Protein AF-A0A968RZI0-F1 (afdb_monomer)

Mean predicted aligned error: 4.62 Å

Structure (mmCIF, N/CA/C/O backbone):
data_AF-A0A968RZI0-F1
#
_entry.id   AF-A0A968RZI0-F1
#
loop_
_atom_site.group_PDB
_atom_site.id
_atom_site.type_symbol
_atom_site.label_atom_id
_atom_site.label_alt_id
_atom_site.label_comp_id
_atom_site.label_asym_id
_atom_site.label_entity_id
_atom_site.label_seq_id
_atom_site.pdbx_PDB_ins_code
_atom_site.Cartn_x
_atom_site.Cartn_y
_atom_site.Cartn_z
_atom_site.occupancy
_atom_site.B_iso_or_equiv
_atom_site.auth_seq_id
_atom_site.auth_comp_id
_atom_site.auth_asym_id
_atom_site.auth_atom_id
_atom_site.pdbx_PDB_model_num
ATOM 1 N N . MET A 1 1 ? -16.802 -7.196 -1.419 1.00 35.19 1 MET A N 1
ATOM 2 C CA . MET A 1 1 ? -16.270 -8.576 -1.474 1.00 35.19 1 MET A CA 1
ATOM 3 C C . MET A 1 1 ? -15.526 -8.845 -0.178 1.00 35.19 1 MET A C 1
ATOM 5 O O . MET A 1 1 ? -14.658 -8.055 0.165 1.00 35.19 1 MET A O 1
ATOM 9 N N . GLY A 1 2 ? -15.912 -9.870 0.584 1.00 50.25 2 GLY A N 1
ATOM 10 C CA . GLY A 1 2 ? -15.203 -10.257 1.807 1.00 50.25 2 GLY A CA 1
ATOM 11 C C . GLY A 1 2 ? -14.198 -11.360 1.498 1.00 50.25 2 GLY A C 1
ATOM 12 O O . GLY A 1 2 ? -14.586 -12.381 0.938 1.00 50.25 2 GLY A O 1
ATOM 13 N N . PHE A 1 3 ? -12.924 -11.157 1.832 1.00 63.44 3 PHE A N 1
ATOM 14 C CA . PHE A 1 3 ? -11.925 -12.226 1.784 1.00 63.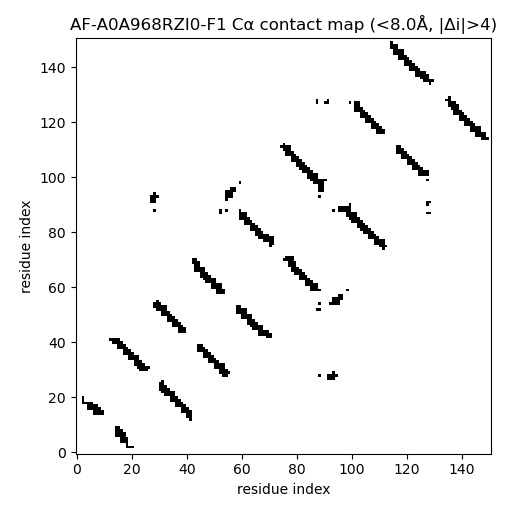44 3 PHE A CA 1
ATOM 15 C C . PHE A 1 3 ? -12.195 -13.251 2.894 1.00 63.44 3 PHE A C 1
ATOM 17 O O . PHE A 1 3 ? -12.675 -12.896 3.975 1.00 63.44 3 PHE A O 1
ATOM 24 N N . LEU A 1 4 ? -11.878 -14.521 2.632 1.00 76.44 4 LEU A N 1
ATOM 25 C CA . LEU A 1 4 ? -11.999 -15.604 3.606 1.00 76.44 4 LEU A CA 1
ATOM 26 C C . LEU A 1 4 ? -11.081 -15.325 4.806 1.00 76.44 4 LEU A C 1
ATOM 28 O O . LEU A 1 4 ? -9.864 -15.389 4.673 1.00 76.44 4 LEU A O 1
ATOM 32 N N . LYS A 1 5 ? -11.645 -15.035 5.983 1.00 83.69 5 LYS A N 1
ATOM 33 C CA . LYS A 1 5 ? -10.864 -14.840 7.214 1.00 83.69 5 LYS A CA 1
ATOM 34 C C . LYS A 1 5 ? -10.566 -16.185 7.872 1.00 83.69 5 LYS A C 1
ATOM 36 O O . LYS A 1 5 ? -11.435 -16.760 8.522 1.00 83.69 5 LYS A O 1
ATOM 41 N N . LEU A 1 6 ? -9.332 -16.664 7.746 1.00 88.19 6 LEU A N 1
ATOM 42 C CA . LEU A 1 6 ? -8.8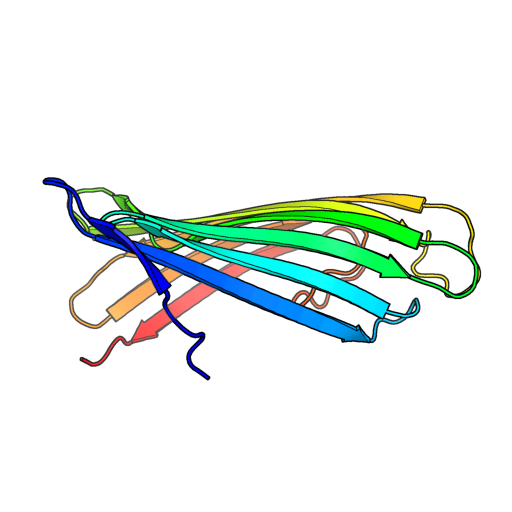74 -17.881 8.413 1.00 88.19 6 LEU A CA 1
ATOM 43 C C . LEU A 1 6 ? -8.318 -17.532 9.790 1.00 88.19 6 LEU A C 1
ATOM 45 O O . LEU A 1 6 ? -7.399 -16.723 9.910 1.00 88.19 6 LEU A O 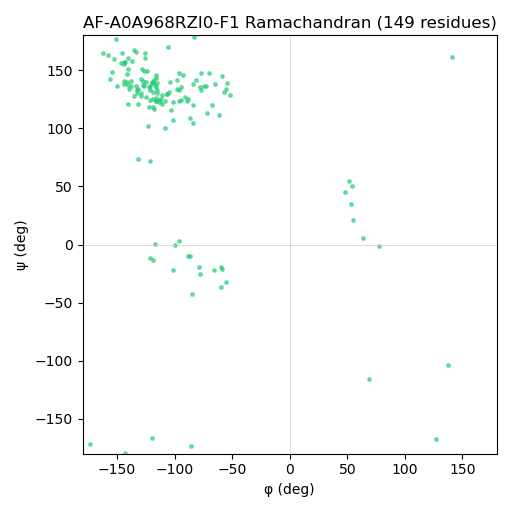1
ATOM 49 N N . LYS A 1 7 ? -8.859 -18.138 10.847 1.00 90.06 7 LYS A N 1
ATOM 50 C CA . LYS A 1 7 ? -8.316 -17.990 12.200 1.00 90.06 7 LYS A CA 1
ATOM 51 C C . LYS A 1 7 ? -7.000 -18.765 12.292 1.00 90.06 7 LYS A C 1
ATOM 53 O O . LYS A 1 7 ? -7.000 -19.987 12.211 1.00 90.06 7 LYS A O 1
ATOM 58 N N . ILE A 1 8 ? -5.886 -18.052 12.454 1.00 89.56 8 ILE A N 1
ATOM 59 C CA . ILE A 1 8 ? -4.541 -18.644 12.535 1.00 89.56 8 ILE A CA 1
ATOM 60 C C . ILE A 1 8 ? -4.237 -19.076 13.970 1.00 89.56 8 ILE A C 1
ATOM 62 O O . ILE A 1 8 ? -3.654 -20.131 14.206 1.00 89.56 8 ILE A O 1
ATOM 66 N N . ARG A 1 9 ? -4.589 -18.234 14.947 1.00 86.94 9 ARG A N 1
ATO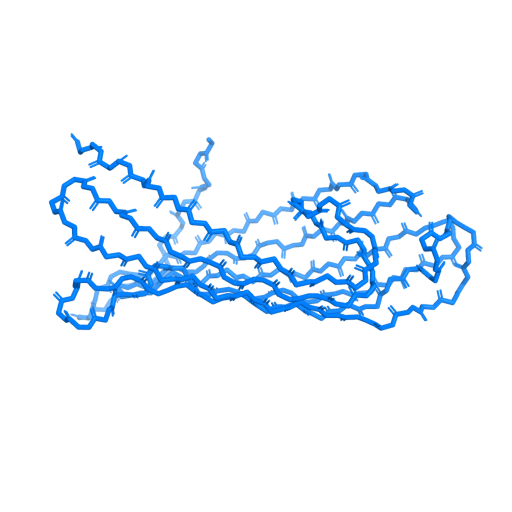M 67 C CA . ARG A 1 9 ? -4.245 -18.450 16.356 1.00 86.94 9 ARG A CA 1
ATOM 68 C C . ARG A 1 9 ? -5.247 -17.760 17.272 1.00 86.94 9 ARG A C 1
ATOM 70 O O . ARG A 1 9 ? -5.753 -16.692 16.946 1.00 86.94 9 ARG A O 1
ATOM 77 N N . ALA A 1 10 ? -5.470 -18.338 18.446 1.00 83.31 10 ALA A N 1
ATOM 78 C CA . ALA A 1 10 ? -6.086 -17.662 19.584 1.00 83.31 10 ALA A CA 1
ATOM 79 C C . ALA A 1 10 ? -5.108 -17.668 20.763 1.00 83.31 10 ALA A C 1
ATOM 81 O O . ALA A 1 10 ? -4.416 -18.661 20.995 1.00 83.31 10 ALA A O 1
ATOM 82 N N . ASN A 1 11 ? -5.015 -16.563 21.495 1.00 85.31 11 ASN A N 1
ATOM 83 C CA . ASN A 1 11 ? -4.303 -16.508 22.770 1.00 85.31 11 ASN A CA 1
ATOM 84 C C . ASN A 1 11 ? -5.044 -15.580 23.750 1.00 85.31 11 ASN A C 1
ATOM 86 O O . ASN A 1 11 ? -6.063 -14.988 23.407 1.00 85.31 11 ASN A O 1
ATOM 90 N N . GLN A 1 12 ? -4.510 -15.410 24.962 1.00 79.06 12 GLN A N 1
ATOM 91 C CA . GLN A 1 12 ? -5.098 -14.529 25.984 1.00 79.06 12 GLN A CA 1
ATOM 92 C C . GLN A 1 12 ? -5.214 -13.051 25.552 1.00 79.06 12 GLN A C 1
ATOM 94 O O . GLN A 1 12 ? -5.978 -12.299 26.145 1.00 79.06 12 GLN A O 1
ATOM 99 N N . LYS A 1 13 ? -4.465 -12.617 24.528 1.00 81.56 13 LYS A N 1
ATOM 100 C CA . LYS A 1 13 ? -4.506 -11.252 23.976 1.00 81.56 13 LYS A CA 1
ATOM 101 C C . LYS A 1 13 ? -5.565 -11.087 22.879 1.00 81.56 13 LYS A C 1
ATOM 103 O O . LYS A 1 13 ? -5.803 -9.955 22.465 1.00 81.56 13 LYS A O 1
ATOM 108 N N . GLY A 1 14 ? -6.173 -12.182 22.415 1.00 88.62 14 GLY A N 1
ATOM 109 C CA . GLY A 1 14 ? -7.246 -12.210 21.425 1.00 88.62 14 GLY A CA 1
ATOM 110 C C . GLY A 1 14 ? -6.965 -13.135 20.238 1.00 88.62 14 GLY A C 1
ATOM 111 O O . GLY A 1 14 ? -6.041 -13.956 20.244 1.00 88.62 14 GLY A O 1
ATOM 112 N N . ASP A 1 15 ? -7.792 -12.984 19.208 1.00 92.06 15 ASP A N 1
ATOM 113 C CA . ASP A 1 15 ? -7.753 -13.797 17.998 1.00 92.06 15 ASP A CA 1
ATOM 114 C C . ASP A 1 15 ? -6.898 -13.172 16.895 1.00 92.06 15 ASP A C 1
ATOM 116 O O . ASP A 1 15 ? -6.856 -11.954 16.710 1.00 92.06 15 ASP A O 1
ATOM 120 N N . TYR A 1 16 ? -6.249 -14.041 16.129 1.00 93.75 16 TYR A N 1
ATOM 121 C CA . TYR A 1 16 ? -5.410 -13.700 14.994 1.00 93.75 16 TYR A CA 1
ATOM 122 C C . TYR A 1 16 ? -5.991 -14.335 13.745 1.00 93.75 16 TYR A C 1
ATOM 124 O O . TYR A 1 16 ? -6.280 -15.536 13.724 1.00 93.75 16 TYR A O 1
ATOM 132 N N . TYR A 1 17 ? -6.115 -13.534 12.698 1.00 94.50 17 TYR A N 1
ATOM 133 C CA . TYR A 1 17 ? -6.676 -13.956 11.427 1.00 94.50 17 TYR A CA 1
ATOM 134 C C . TYR A 1 17 ? -5.685 -13.697 10.306 1.00 94.50 17 TYR A C 1
ATOM 136 O O . TYR A 1 17 ? -4.910 -12.741 10.356 1.00 94.50 17 TYR A O 1
ATOM 144 N N . GLY A 1 18 ? -5.741 -14.527 9.276 1.00 94.44 18 GLY A N 1
ATOM 145 C CA . GLY A 1 18 ? -5.037 -14.285 8.035 1.00 94.44 18 GLY A CA 1
ATOM 146 C C . GLY A 1 18 ? -5.860 -14.680 6.829 1.00 94.44 18 GLY A C 1
ATOM 147 O O . GLY A 1 18 ? -6.827 -15.435 6.919 1.00 94.44 18 GLY A O 1
ATOM 148 N N . SER A 1 19 ? -5.474 -14.124 5.696 1.00 95.56 19 SER A N 1
ATOM 149 C CA . SER A 1 19 ? -6.005 -14.484 4.389 1.00 95.56 19 SER A CA 1
ATOM 150 C C . SER A 1 19 ? -4.996 -14.079 3.328 1.00 95.56 19 SER A C 1
ATOM 152 O O . SER A 1 19 ? -4.111 -13.265 3.597 1.00 95.56 19 SER A O 1
ATOM 154 N N . PHE A 1 20 ? -5.132 -14.627 2.131 1.00 95.38 20 PHE A N 1
ATOM 155 C CA . PHE A 1 20 ? -4.336 -14.205 0.993 1.00 95.38 20 PHE A CA 1
ATOM 156 C C . PHE A 1 20 ? -5.214 -14.091 -0.248 1.00 95.38 20 PHE A C 1
ATOM 158 O O . PHE A 1 20 ? -6.285 -14.698 -0.323 1.00 95.38 20 PHE A O 1
ATOM 165 N N . ALA A 1 21 ? -4.757 -13.304 -1.212 1.00 95.25 21 ALA A N 1
ATOM 166 C CA . ALA A 1 21 ? -5.366 -13.182 -2.523 1.00 95.25 21 ALA A CA 1
ATOM 167 C C . ALA A 1 21 ? -4.275 -13.083 -3.588 1.00 95.25 21 ALA A C 1
ATOM 169 O O . ALA A 1 21 ? -3.186 -12.580 -3.331 1.00 95.25 21 ALA A O 1
ATOM 170 N N . VAL A 1 22 ? -4.579 -13.557 -4.792 1.00 96.12 22 VAL A N 1
ATOM 171 C CA . VAL A 1 22 ? -3.749 -13.303 -5.971 1.00 96.12 22 VAL A CA 1
ATOM 172 C C . VAL A 1 22 ? -4.488 -12.297 -6.833 1.00 96.12 22 VAL A C 1
ATOM 174 O O . VAL A 1 22 ? -5.675 -12.476 -7.115 1.00 96.12 22 VAL A O 1
ATOM 177 N N . ARG A 1 23 ? -3.799 -11.236 -7.239 1.00 95.12 23 ARG A N 1
ATOM 178 C CA . ARG A 1 23 ? -4.362 -10.170 -8.063 1.00 95.12 23 ARG A CA 1
ATOM 179 C C . ARG A 1 23 ? -3.562 -10.059 -9.348 1.00 95.12 23 ARG A C 1
ATOM 181 O O . ARG A 1 23 ? -2.341 -10.026 -9.319 1.00 95.12 23 ARG A O 1
ATOM 188 N N . HIS A 1 24 ? -4.260 -9.983 -10.473 1.00 96.50 24 HIS A N 1
ATOM 189 C CA . HIS A 1 24 ? -3.663 -9.737 -11.779 1.00 96.50 24 HIS A CA 1
ATOM 190 C C . HIS A 1 24 ? -4.215 -8.418 -12.319 1.00 96.50 24 HIS A C 1
ATOM 192 O O . HIS A 1 24 ? -5.416 -8.303 -12.566 1.00 96.50 24 HIS A O 1
ATOM 198 N N . SER A 1 25 ? -3.344 -7.430 -12.500 1.00 95.44 25 SER A N 1
ATOM 199 C CA . SER A 1 25 ? -3.695 -6.105 -13.011 1.00 95.44 25 SER A CA 1
ATOM 200 C C . SER A 1 25 ? -3.028 -5.880 -14.359 1.00 95.44 25 SER A C 1
ATOM 202 O O . SER A 1 25 ? -1.837 -6.131 -14.510 1.00 95.44 25 SER A O 1
ATOM 204 N N . LEU A 1 26 ? -3.783 -5.385 -15.338 1.00 94.94 26 LEU A N 1
ATOM 205 C CA . LEU A 1 26 ? -3.206 -4.921 -16.598 1.00 94.94 26 LEU A CA 1
ATOM 206 C C . LEU A 1 26 ? -2.595 -3.535 -16.392 1.00 94.94 26 LEU A C 1
ATOM 208 O O . LEU A 1 26 ? -3.207 -2.669 -15.763 1.00 94.94 26 LEU A O 1
ATOM 212 N N . THR A 1 27 ? -1.398 -3.330 -16.928 1.00 93.62 27 THR A N 1
ATOM 213 C CA . THR A 1 27 ? -0.666 -2.063 -16.851 1.00 93.62 27 THR A CA 1
ATOM 214 C C . THR A 1 27 ? -0.284 -1.597 -18.253 1.00 93.62 27 THR A C 1
ATOM 216 O O . THR A 1 27 ? -0.323 -2.361 -19.216 1.00 93.62 27 THR A O 1
ATOM 219 N N . SER A 1 28 ? 0.109 -0.330 -18.382 1.00 90.75 28 SER A N 1
ATOM 220 C CA . SER A 1 28 ? 0.628 0.240 -19.636 1.00 90.75 28 SER A CA 1
ATOM 221 C C . SER A 1 28 ? 1.817 -0.546 -20.205 1.00 90.75 28 SER A C 1
ATOM 223 O O . SER A 1 28 ? 1.973 -0.637 -21.420 1.00 90.75 28 SER A O 1
ATOM 225 N N . PHE A 1 29 ? 2.634 -1.136 -19.330 1.00 93.31 29 PHE A N 1
ATOM 226 C CA . PHE A 1 29 ? 3.829 -1.899 -19.682 1.00 93.31 29 PHE A CA 1
ATOM 227 C C . PHE A 1 29 ? 3.605 -3.414 -19.756 1.00 93.31 29 PHE A C 1
ATOM 229 O O . PHE A 1 29 ? 4.568 -4.135 -19.989 1.00 93.31 29 PHE A O 1
ATOM 236 N N . GLY A 1 30 ? 2.383 -3.915 -19.559 1.00 95.75 30 GLY A N 1
ATOM 237 C CA . GLY A 1 30 ? 2.086 -5.348 -19.552 1.00 95.75 30 GLY A CA 1
ATOM 238 C C . GLY A 1 30 ? 1.138 -5.721 -18.420 1.00 95.75 30 GLY A C 1
ATOM 239 O O . GLY A 1 30 ? -0.070 -5.487 -18.514 1.00 95.75 30 GLY A O 1
ATOM 240 N N . ASN A 1 31 ? 1.662 -6.329 -17.356 1.00 96.62 31 ASN A N 1
ATOM 241 C CA . ASN A 1 31 ? 0.861 -6.687 -16.188 1.00 96.62 31 ASN A CA 1
ATOM 242 C C . ASN A 1 31 ? 1.628 -6.589 -14.860 1.00 96.62 31 ASN A C 1
ATOM 244 O O . ASN A 1 31 ? 2.855 -6.514 -14.818 1.00 96.62 31 ASN A O 1
ATOM 248 N N . ASP A 1 32 ? 0.863 -6.597 -13.773 1.00 97.12 32 ASP A N 1
ATOM 249 C CA . ASP A 1 32 ? 1.314 -6.828 -12.404 1.00 97.12 32 ASP A CA 1
ATOM 250 C C . ASP A 1 32 ? 0.542 -8.022 -11.835 1.00 97.12 32 ASP A C 1
ATOM 252 O O . ASP A 1 32 ? -0.690 -7.983 -11.735 1.00 97.12 32 ASP A O 1
ATOM 256 N N . VAL A 1 33 ? 1.260 -9.081 -11.470 1.00 97.50 33 VAL A N 1
ATOM 257 C CA . VAL A 1 33 ? 0.730 -10.204 -10.696 1.00 97.50 33 VAL A CA 1
ATOM 258 C C . VAL A 1 33 ? 1.204 -10.050 -9.262 1.00 97.50 33 VAL A C 1
ATOM 260 O O . VAL A 1 33 ? 2.401 -10.158 -9.000 1.00 97.50 33 VAL A O 1
ATOM 263 N N . SER A 1 34 ? 0.276 -9.857 -8.327 1.00 97.31 34 SER A N 1
ATOM 264 C CA . SER A 1 34 ? 0.597 -9.709 -6.912 1.00 97.31 34 SER A CA 1
ATOM 265 C C . SER A 1 34 ? 0.034 -10.830 -6.046 1.00 97.31 34 SER A C 1
ATOM 267 O O . SER A 1 34 ? -1.068 -11.337 -6.278 1.00 97.31 34 SER A O 1
ATOM 269 N N . LEU A 1 35 ? 0.809 -11.212 -5.030 1.00 97.75 35 LEU A N 1
ATOM 270 C CA . LEU A 1 35 ? 0.365 -12.033 -3.910 1.00 97.75 35 LEU A CA 1
ATOM 271 C C . LEU A 1 35 ? 0.131 -11.120 -2.710 1.00 97.75 35 LEU A C 1
ATOM 273 O O . LEU A 1 35 ? 1.078 -10.662 -2.073 1.00 97.75 35 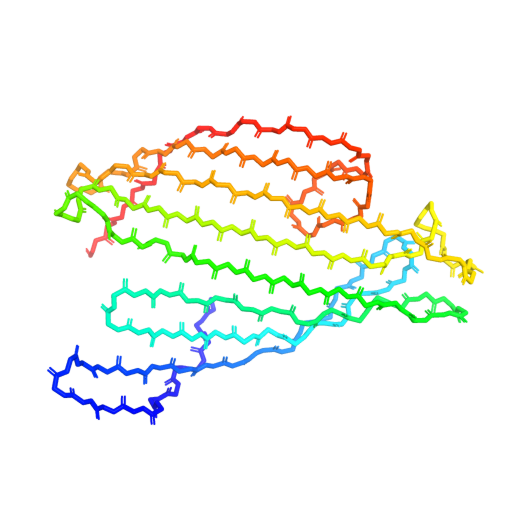LEU A O 1
ATOM 277 N N . ASP A 1 36 ? -1.137 -10.906 -2.399 1.00 96.94 36 ASP A N 1
ATOM 278 C CA . ASP A 1 36 ? -1.604 -10.093 -1.290 1.00 96.94 36 ASP A CA 1
ATOM 279 C C . ASP A 1 36 ? -1.777 -10.978 -0.050 1.00 96.94 36 ASP A C 1
ATOM 281 O O . ASP A 1 36 ? -2.49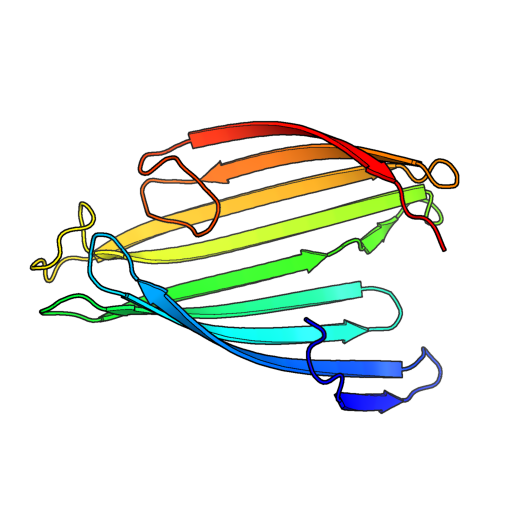1 -11.980 -0.085 1.00 96.94 36 ASP A O 1
ATOM 285 N N . VAL A 1 37 ? -1.170 -10.595 1.068 1.00 96.44 37 VAL A N 1
ATOM 286 C CA . VAL A 1 37 ? -1.297 -11.259 2.368 1.00 96.44 37 VAL A CA 1
ATOM 287 C C . VAL A 1 37 ? -1.887 -10.276 3.368 1.00 96.44 37 VAL A C 1
ATOM 289 O O . VAL A 1 37 ? -1.359 -9.189 3.605 1.00 96.44 37 VAL A O 1
ATOM 292 N N . PHE A 1 38 ? -2.985 -10.683 3.994 1.00 95.81 38 PHE A N 1
ATOM 293 C CA . PHE A 1 38 ? -3.673 -9.917 5.022 1.00 95.81 38 PHE A CA 1
ATOM 294 C C . PHE A 1 38 ? -3.492 -10.615 6.359 1.00 95.81 38 PHE A C 1
ATOM 296 O O . PHE A 1 38 ? -3.789 -11.803 6.489 1.00 95.81 38 PHE A O 1
ATOM 303 N N . TYR A 1 39 ? -3.058 -9.867 7.363 1.00 95.31 39 TYR A N 1
ATOM 304 C CA . TYR A 1 39 ? -2.866 -10.364 8.712 1.00 95.31 39 TYR A CA 1
ATOM 305 C C . TYR A 1 39 ? -3.518 -9.420 9.714 1.00 95.31 39 TYR A C 1
ATOM 307 O O . TYR A 1 39 ? -3.186 -8.241 9.806 1.00 95.31 39 TYR A O 1
ATOM 315 N N . GLN A 1 40 ? -4.463 -9.945 10.482 1.00 95.00 40 GLN A N 1
ATOM 316 C CA . GLN A 1 40 ? -5.206 -9.197 11.482 1.00 95.00 40 GLN A CA 1
ATOM 317 C C . GLN A 1 40 ? -4.840 -9.720 12.870 1.00 95.00 40 GLN A C 1
ATOM 319 O O . GLN A 1 40 ? -4.989 -10.901 13.180 1.00 95.00 40 GLN A O 1
ATOM 324 N N . THR A 1 41 ? -4.391 -8.804 13.718 1.00 91.62 41 THR A N 1
ATOM 325 C CA . THR A 1 41 ? -4.195 -9.010 15.155 1.00 91.62 41 THR A CA 1
ATOM 326 C C . THR A 1 41 ? -5.312 -8.295 15.927 1.00 91.62 41 THR A C 1
ATOM 328 O O . THR A 1 41 ? -6.008 -7.459 15.347 1.00 91.62 41 THR A O 1
ATOM 331 N N . PRO A 1 42 ? -5.453 -8.515 17.247 1.00 88.44 42 PRO A N 1
ATOM 332 C CA . PRO A 1 42 ? -6.456 -7.813 18.054 1.00 88.44 42 PRO A CA 1
ATOM 333 C C . PRO A 1 42 ? -6.333 -6.280 18.058 1.00 88.44 42 PRO A C 1
ATOM 335 O O . PRO A 1 42 ? -7.301 -5.599 18.373 1.00 88.44 42 PRO A O 1
ATOM 338 N N . LYS A 1 43 ? -5.152 -5.729 17.738 1.00 88.62 43 LYS A N 1
ATOM 339 C CA . LYS A 1 43 ? -4.875 -4.280 17.808 1.00 88.62 43 LYS A CA 1
ATOM 340 C C . LYS A 1 43 ? -4.445 -3.645 16.486 1.00 88.62 43 LYS A C 1
ATOM 342 O O . LYS A 1 43 ? -4.351 -2.427 16.407 1.00 88.62 43 LYS A O 1
ATOM 347 N N . THR A 1 44 ? -4.131 -4.447 15.476 1.00 92.44 44 THR A N 1
ATOM 348 C CA . THR A 1 44 ? -3.478 -3.969 14.254 1.00 92.44 44 THR A CA 1
ATOM 349 C C . THR A 1 44 ? -3.888 -4.837 13.081 1.00 92.44 44 THR A C 1
ATOM 351 O O . THR A 1 44 ? -3.845 -6.066 13.186 1.00 92.44 44 THR A O 1
ATOM 354 N N . ASN A 1 45 ? -4.190 -4.200 11.956 1.00 95.94 45 ASN A N 1
ATOM 355 C CA . ASN A 1 45 ? -4.343 -4.856 10.666 1.00 95.94 45 ASN A CA 1
ATOM 356 C C . ASN A 1 45 ? -3.106 -4.567 9.819 1.00 95.94 45 ASN A C 1
ATOM 358 O O . ASN A 1 45 ? -2.669 -3.420 9.731 1.00 95.94 45 ASN A O 1
ATOM 362 N N . ILE A 1 46 ? -2.539 -5.610 9.228 1.00 96.88 46 ILE A N 1
ATOM 363 C CA . ILE A 1 46 ? -1.339 -5.554 8.404 1.00 96.88 46 ILE A CA 1
ATOM 364 C C . ILE A 1 46 ? -1.687 -6.116 7.030 1.00 96.88 46 ILE A C 1
ATOM 366 O O . ILE A 1 46 ? -2.341 -7.153 6.909 1.00 96.88 46 ILE A O 1
ATOM 370 N N . PHE A 1 47 ? -1.232 -5.420 6.002 1.00 97.25 47 PHE A N 1
ATOM 371 C CA . PHE A 1 47 ? -1.277 -5.844 4.615 1.00 97.25 47 PHE A CA 1
ATOM 372 C C . PHE A 1 47 ? 0.152 -5.923 4.093 1.00 97.25 47 PHE A C 1
ATOM 374 O O . PHE A 1 47 ? 0.996 -5.099 4.443 1.00 97.25 47 PHE A O 1
ATOM 381 N N . THR A 1 48 ? 0.463 -6.931 3.295 1.00 98.00 48 THR A N 1
ATOM 382 C CA . THR A 1 48 ? 1.738 -7.021 2.584 1.00 98.00 48 THR A CA 1
ATOM 383 C C . THR A 1 48 ? 1.484 -7.638 1.226 1.00 98.00 48 THR A C 1
ATOM 385 O O . THR A 1 48 ? 0.712 -8.585 1.127 1.00 98.00 48 THR A O 1
ATOM 388 N N . SER A 1 49 ? 2.112 -7.104 0.189 1.00 98.06 49 SER A N 1
ATOM 389 C CA . SER A 1 49 ? 1.967 -7.596 -1.173 1.00 98.06 49 SER A CA 1
ATOM 390 C C . SER A 1 49 ? 3.329 -7.751 -1.828 1.00 98.06 49 SER A C 1
ATOM 392 O O . SER A 1 49 ? 4.184 -6.868 -1.741 1.00 98.06 49 SER A O 1
ATOM 394 N N . LEU A 1 50 ? 3.527 -8.898 -2.470 1.00 98.25 50 LEU A N 1
ATOM 395 C CA . LEU A 1 50 ? 4.664 -9.148 -3.345 1.00 98.25 50 LEU A CA 1
ATOM 396 C C . LEU A 1 50 ? 4.191 -9.005 -4.786 1.00 98.25 50 LEU A C 1
ATOM 398 O O . LEU A 1 50 ? 3.277 -9.713 -5.197 1.00 98.25 50 LEU A O 1
ATOM 402 N N . HIS A 1 51 ? 4.825 -8.115 -5.536 1.00 98.19 51 HIS A N 1
ATOM 403 C CA . HIS A 1 51 ? 4.476 -7.788 -6.914 1.00 98.19 51 HIS A CA 1
ATOM 404 C C . HIS A 1 51 ? 5.466 -8.422 -7.877 1.00 98.19 51 HIS A C 1
ATOM 406 O O . HIS A 1 51 ? 6.677 -8.387 -7.638 1.00 98.19 51 HIS A O 1
ATOM 412 N N . ASN A 1 52 ? 4.944 -8.934 -8.984 1.00 97.94 52 ASN A N 1
ATOM 413 C CA . ASN A 1 52 ? 5.706 -9.356 -10.142 1.00 97.94 52 ASN A CA 1
ATOM 414 C C . ASN A 1 52 ? 5.185 -8.598 -11.370 1.00 97.94 52 ASN A C 1
ATOM 416 O O . ASN A 1 52 ? 4.131 -8.921 -11.925 1.00 97.94 52 ASN A O 1
ATOM 420 N N . TYR A 1 53 ? 5.942 -7.581 -11.770 1.00 97.25 53 TYR A N 1
ATOM 421 C CA . TYR A 1 53 ? 5.687 -6.763 -12.945 1.00 97.25 53 TYR A CA 1
ATOM 422 C C . TYR A 1 53 ? 6.262 -7.443 -14.174 1.00 97.25 53 TYR A C 1
ATOM 424 O O . TYR A 1 53 ? 7.475 -7.611 -14.265 1.00 97.25 53 TYR A O 1
ATOM 432 N N . ASN A 1 54 ? 5.425 -7.760 -15.152 1.00 96.62 54 ASN A N 1
ATOM 433 C CA . ASN A 1 54 ? 5.882 -8.371 -16.392 1.00 96.62 54 ASN A CA 1
ATOM 434 C C . ASN A 1 54 ? 5.628 -7.436 -17.564 1.00 96.62 54 ASN A C 1
ATOM 436 O O . ASN A 1 54 ? 4.565 -6.819 -17.676 1.00 96.62 54 ASN A O 1
ATOM 440 N N . ASN A 1 55 ? 6.605 -7.383 -18.460 1.00 95.69 55 ASN A N 1
ATOM 441 C CA . ASN A 1 55 ? 6.425 -6.875 -19.808 1.00 95.69 55 ASN A CA 1
ATOM 442 C C . ASN A 1 55 ? 6.754 -7.982 -20.822 1.00 95.69 55 ASN A C 1
ATOM 444 O O . ASN A 1 55 ? 6.840 -9.153 -20.451 1.00 95.69 55 ASN A O 1
ATOM 448 N N . LEU A 1 56 ? 6.912 -7.642 -22.103 1.00 94.56 56 LEU A N 1
ATOM 449 C CA . LEU A 1 56 ? 7.188 -8.641 -23.138 1.00 94.56 56 LEU A CA 1
ATOM 450 C C . LEU A 1 56 ? 8.487 -9.422 -22.893 1.00 94.56 56 LEU A C 1
ATOM 452 O O . LEU A 1 56 ? 8.561 -10.605 -23.212 1.00 94.56 56 LEU A O 1
ATOM 456 N N . ASN A 1 57 ? 9.512 -8.747 -22.371 1.00 94.31 57 ASN A N 1
ATOM 457 C CA . ASN A 1 57 ? 10.890 -9.219 -22.441 1.00 94.31 57 ASN A CA 1
ATOM 458 C C . ASN A 1 57 ? 11.541 -9.461 -21.066 1.00 94.31 57 ASN A C 1
ATOM 460 O O . ASN A 1 57 ? 12.611 -10.067 -21.002 1.00 94.31 57 ASN A O 1
ATOM 464 N N . ALA A 1 58 ? 10.937 -8.987 -19.974 1.00 95.25 58 ALA A N 1
ATOM 465 C CA . ALA A 1 58 ? 11.493 -9.059 -18.629 1.00 95.25 58 ALA A CA 1
ATOM 466 C C . ALA A 1 58 ? 10.412 -9.072 -17.532 1.00 95.25 58 ALA A C 1
ATOM 468 O O . ALA A 1 58 ? 9.283 -8.608 -17.717 1.00 95.25 58 ALA A O 1
ATOM 469 N N . SER A 1 59 ? 10.816 -9.559 -16.357 1.00 96.00 59 SER A N 1
ATOM 470 C CA . SER A 1 59 ? 10.042 -9.513 -15.116 1.00 96.00 59 SER A CA 1
ATOM 471 C C . SER A 1 59 ? 10.787 -8.696 -14.064 1.00 96.00 59 SER A C 1
ATOM 473 O O . SER A 1 59 ? 12.011 -8.785 -13.934 1.00 96.00 59 SER A O 1
ATOM 475 N N . PHE A 1 60 ? 10.043 -7.926 -13.285 1.00 97.38 60 PHE A N 1
ATOM 476 C CA . PHE A 1 60 ? 10.548 -7.072 -12.221 1.00 97.38 60 PHE A CA 1
ATOM 477 C C . PHE A 1 60 ? 9.706 -7.255 -10.959 1.00 97.38 60 PHE A C 1
ATOM 479 O O . PHE A 1 60 ? 8.621 -7.824 -11.004 1.00 97.38 60 PHE A O 1
ATOM 486 N N . TRP A 1 61 ? 10.201 -6.780 -9.820 1.00 97.75 61 TRP A N 1
ATOM 487 C CA . TRP A 1 61 ? 9.608 -7.098 -8.524 1.00 97.75 61 TRP A CA 1
ATOM 488 C C . TRP A 1 61 ? 9.316 -5.854 -7.705 1.00 97.75 61 TRP A C 1
ATOM 490 O O . TRP A 1 61 ? 10.021 -4.849 -7.798 1.00 97.75 61 TRP A O 1
ATOM 500 N N . GLY A 1 62 ? 8.301 -5.947 -6.855 1.00 97.81 62 GLY A N 1
ATOM 501 C CA . GLY A 1 62 ? 7.998 -4.934 -5.856 1.00 97.81 62 GLY A CA 1
ATOM 502 C C . GLY A 1 62 ? 7.513 -5.545 -4.554 1.00 97.81 62 GLY A C 1
ATOM 503 O O . GLY A 1 62 ? 7.020 -6.669 -4.521 1.00 97.81 62 GLY A O 1
ATOM 504 N N . LEU A 1 63 ? 7.662 -4.791 -3.477 1.00 98.31 63 LEU A N 1
ATOM 505 C CA . LEU A 1 63 ? 7.182 -5.139 -2.152 1.00 98.31 63 LEU A CA 1
ATOM 506 C C . LEU A 1 63 ? 6.380 -3.965 -1.609 1.00 98.31 63 LEU A C 1
ATOM 508 O O . LEU A 1 63 ? 6.872 -2.839 -1.561 1.00 98.31 63 LEU A O 1
ATOM 512 N N . GLU A 1 64 ? 5.166 -4.248 -1.167 1.00 98.12 64 GLU A N 1
ATOM 513 C CA . GLU A 1 64 ? 4.281 -3.305 -0.501 1.00 98.12 64 GLU A CA 1
ATOM 514 C C . GLU A 1 64 ? 3.975 -3.810 0.905 1.00 98.12 64 GLU A C 1
ATOM 516 O O . GLU A 1 64 ? 3.761 -5.003 1.117 1.00 98.12 64 GLU A O 1
ATOM 521 N N . SER A 1 65 ? 3.930 -2.911 1.881 1.00 98.12 65 SER A N 1
ATOM 522 C CA . SER A 1 65 ? 3.464 -3.224 3.224 1.00 98.12 65 SER A CA 1
ATOM 523 C C . SER A 1 65 ? 2.700 -2.050 3.810 1.00 98.12 65 SER A C 1
ATOM 525 O O . SER A 1 65 ? 3.082 -0.892 3.635 1.00 98.12 65 SER A O 1
ATOM 527 N N . ALA A 1 66 ? 1.619 -2.344 4.522 1.00 98.19 66 ALA A N 1
ATOM 528 C CA . ALA A 1 66 ? 0.802 -1.337 5.168 1.00 98.19 66 ALA A CA 1
ATOM 529 C C . ALA A 1 66 ? 0.307 -1.786 6.541 1.00 98.19 66 ALA A C 1
ATOM 531 O O . ALA A 1 66 ? -0.013 -2.952 6.772 1.00 98.19 66 ALA A O 1
ATOM 532 N N . ILE A 1 67 ? 0.189 -0.816 7.439 1.00 98.00 67 ILE A N 1
ATOM 533 C CA . ILE A 1 67 ? -0.543 -0.917 8.696 1.00 98.00 67 ILE A CA 1
ATOM 534 C C . ILE A 1 67 ? -1.820 -0.100 8.532 1.00 98.00 67 ILE A C 1
ATOM 536 O O . ILE A 1 67 ? -1.755 1.057 8.120 1.00 98.00 67 ILE A O 1
ATOM 540 N N . ILE A 1 68 ? -2.965 -0.696 8.861 1.00 96.19 68 ILE A N 1
ATOM 541 C CA . ILE A 1 68 ? -4.286 -0.108 8.623 1.00 96.19 68 ILE A CA 1
ATOM 542 C C . ILE A 1 68 ? -4.991 0.150 9.955 1.00 96.19 68 ILE A C 1
ATOM 544 O O . ILE A 1 68 ? -5.161 -0.768 10.764 1.00 96.19 68 ILE A O 1
ATOM 548 N N . ASP A 1 69 ? -5.431 1.396 10.133 1.00 94.88 69 ASP A N 1
ATOM 549 C CA . ASP A 1 69 ? -6.257 1.893 11.237 1.00 94.88 69 ASP A CA 1
ATOM 550 C C . ASP A 1 69 ? -5.749 1.465 12.620 1.00 94.88 69 ASP A C 1
ATOM 552 O O . ASP A 1 69 ? -6.517 1.029 13.478 1.00 94.88 69 ASP A O 1
ATOM 556 N N . LYS A 1 70 ? -4.438 1.576 12.855 1.00 95.88 70 LYS A N 1
ATOM 557 C CA . LYS A 1 70 ? -3.872 1.292 14.172 1.00 95.88 70 LYS A CA 1
ATOM 558 C C . LYS A 1 70 ? -4.353 2.363 15.158 1.00 95.88 70 LYS A C 1
ATOM 560 O O . LYS A 1 70 ? -4.047 3.540 14.947 1.00 95.88 70 LYS A O 1
ATOM 565 N N . PRO A 1 71 ? -5.061 1.987 16.233 1.00 94.56 71 PRO A N 1
ATOM 566 C CA . PRO A 1 71 ? -5.540 2.952 17.202 1.00 94.56 71 PRO A CA 1
ATOM 567 C C . PRO A 1 71 ? -4.399 3.460 18.090 1.00 94.56 71 PRO A C 1
ATOM 569 O O . PRO A 1 71 ? -3.559 2.697 18.575 1.00 94.56 71 PRO A O 1
ATOM 572 N N . LEU A 1 72 ? -4.392 4.769 18.308 1.00 93.62 72 LEU A N 1
ATOM 573 C CA . LEU A 1 72 ? -3.507 5.531 19.181 1.00 93.62 72 LEU A CA 1
ATOM 574 C C . LEU A 1 72 ? -4.347 6.536 19.989 1.00 93.62 72 LEU A C 1
ATOM 576 O O . LEU A 1 72 ? -5.512 6.784 19.679 1.00 93.62 72 LEU A O 1
ATOM 580 N N . LEU A 1 73 ? -3.748 7.132 21.028 1.00 90.81 73 LEU A N 1
ATOM 581 C CA . LEU A 1 73 ? -4.395 8.137 21.889 1.00 90.81 73 LEU A CA 1
ATOM 582 C C . LEU A 1 73 ? -5.761 7.675 22.440 1.00 90.81 73 LEU A C 1
ATOM 584 O O . LEU A 1 73 ? -6.769 8.360 22.274 1.00 90.81 73 LEU A O 1
ATOM 588 N N . ASN A 1 74 ? -5.791 6.509 23.097 1.00 90.19 74 ASN A N 1
ATOM 589 C CA . ASN A 1 74 ? -7.011 5.889 23.641 1.00 90.19 74 ASN A CA 1
ATOM 590 C C . ASN A 1 74 ? -8.108 5.720 22.577 1.00 90.19 74 ASN A C 1
ATOM 592 O O . ASN A 1 74 ? -9.237 6.168 22.764 1.00 90.19 74 ASN A O 1
ATOM 596 N N . ASP A 1 75 ? -7.733 5.135 21.438 1.00 89.31 75 ASP A N 1
ATOM 597 C CA . ASP A 1 75 ? -8.602 4.844 20.291 1.00 89.31 75 ASP A CA 1
ATOM 598 C C . ASP A 1 75 ? -9.210 6.078 19.594 1.00 89.31 75 ASP A C 1
ATOM 600 O O . ASP A 1 75 ? -9.993 5.937 18.659 1.00 89.31 75 ASP A O 1
ATOM 604 N N . LYS A 1 76 ? -8.826 7.304 19.982 1.00 94.38 76 LYS A N 1
ATOM 605 C CA . LYS A 1 76 ? -9.316 8.534 19.336 1.00 94.38 76 LYS A CA 1
ATOM 606 C C . LYS A 1 76 ? -8.640 8.829 18.004 1.00 94.38 76 LYS A C 1
ATOM 608 O O . LYS A 1 76 ? -9.218 9.542 17.189 1.00 94.38 76 LYS A O 1
ATOM 613 N N . LEU A 1 77 ? -7.420 8.337 17.796 1.00 96.25 77 LEU A N 1
ATOM 614 C CA . LEU A 1 77 ? -6.649 8.561 16.579 1.00 96.25 77 LEU A CA 1
ATOM 615 C C . LEU A 1 77 ? -6.359 7.220 15.910 1.00 96.25 77 LEU A C 1
ATOM 617 O O . LEU A 1 77 ? -5.662 6.383 16.472 1.00 96.25 77 LEU A O 1
ATOM 621 N N . LEU A 1 78 ? -6.852 7.035 14.693 1.00 96.50 78 LEU A N 1
ATOM 622 C CA . LEU A 1 78 ? -6.513 5.903 13.842 1.00 96.50 78 LEU A CA 1
ATOM 623 C C . LEU A 1 78 ? -5.403 6.329 12.887 1.00 96.50 78 LEU A C 1
ATOM 625 O O . LEU A 1 78 ? -5.560 7.303 12.149 1.00 96.50 78 LEU A O 1
ATOM 629 N N . VAL A 1 79 ? -4.286 5.606 12.898 1.00 97.50 79 VAL A N 1
ATOM 630 C CA . VAL A 1 79 ? -3.156 5.870 12.005 1.00 97.50 79 VAL A CA 1
ATOM 631 C C . VAL A 1 79 ? -2.952 4.696 11.065 1.00 97.50 79 VAL A C 1
ATOM 633 O O . VAL A 1 79 ? -2.863 3.545 11.494 1.00 97.50 79 VAL A O 1
ATOM 636 N N . SER A 1 80 ? -2.838 5.011 9.781 1.00 98.06 80 SER A N 1
ATOM 637 C CA . SER A 1 80 ? -2.408 4.084 8.746 1.00 98.06 80 SER A CA 1
ATOM 638 C C . SER A 1 80 ? -1.101 4.562 8.130 1.00 98.06 80 SER A C 1
ATOM 640 O O . SER A 1 80 ? -0.857 5.762 8.000 1.00 98.06 80 SER A O 1
ATOM 642 N N . GLY A 1 81 ? -0.261 3.610 7.750 1.00 98.00 81 GLY A N 1
ATOM 643 C CA . GLY A 1 81 ? 0.972 3.872 7.024 1.00 98.00 81 GLY A CA 1
ATOM 644 C C . GLY A 1 81 ? 1.168 2.801 5.969 1.00 98.00 81 GLY A C 1
ATOM 645 O O . GLY A 1 81 ? 0.934 1.629 6.254 1.00 98.00 81 GLY A O 1
ATOM 646 N N . LYS A 1 82 ? 1.581 3.193 4.770 1.00 98.00 82 LYS A N 1
ATOM 647 C CA . LYS A 1 82 ? 1.855 2.294 3.647 1.00 98.00 82 LYS A CA 1
ATOM 648 C C . LYS A 1 82 ? 3.202 2.663 3.043 1.00 98.00 82 LYS A C 1
ATOM 650 O O . LYS A 1 82 ? 3.489 3.836 2.819 1.00 98.00 82 LYS A O 1
ATOM 655 N N . GLY A 1 83 ? 4.016 1.651 2.789 1.00 98.19 83 GLY A N 1
ATOM 656 C CA . GLY A 1 83 ? 5.294 1.774 2.113 1.00 98.19 83 GLY A CA 1
ATOM 657 C C . GLY A 1 83 ? 5.376 0.779 0.972 1.00 98.19 83 GLY A C 1
ATOM 658 O O . GLY A 1 83 ? 4.905 -0.351 1.092 1.00 98.19 83 GLY A O 1
ATOM 659 N N . MET A 1 84 ? 5.981 1.200 -0.128 1.00 98.25 84 MET A N 1
ATOM 660 C CA . MET A 1 84 ? 6.191 0.356 -1.289 1.00 98.25 84 MET A CA 1
ATOM 661 C C . MET A 1 84 ? 7.556 0.642 -1.897 1.00 98.25 84 MET A C 1
ATOM 663 O O . MET A 1 84 ? 7.958 1.799 -1.993 1.00 98.25 84 MET A O 1
ATOM 667 N N . LEU A 1 85 ? 8.248 -0.407 -2.323 1.00 98.38 85 LEU A N 1
ATOM 668 C CA . LEU A 1 85 ? 9.460 -0.332 -3.131 1.00 98.38 85 LEU A CA 1
ATOM 669 C C . LEU A 1 85 ? 9.275 -1.217 -4.353 1.00 98.38 85 LEU A C 1
ATOM 671 O O . LEU A 1 85 ? 8.711 -2.305 -4.248 1.00 98.38 85 LEU A O 1
ATOM 675 N N . TRP A 1 86 ? 9.754 -0.775 -5.507 1.00 97.94 86 TRP A N 1
ATOM 676 C CA . TRP A 1 86 ? 9.633 -1.539 -6.740 1.00 97.94 86 TRP A CA 1
ATOM 677 C C . TRP A 1 86 ? 10.817 -1.337 -7.660 1.00 97.94 86 TRP A C 1
ATOM 679 O O . TRP A 1 86 ? 11.465 -0.297 -7.663 1.00 97.94 86 TRP A O 1
ATOM 689 N N . ILE A 1 87 ? 11.020 -2.324 -8.517 1.00 97.69 87 ILE A N 1
ATOM 690 C CA . ILE A 1 87 ? 11.704 -2.178 -9.788 1.00 97.69 87 ILE A CA 1
ATOM 691 C C . ILE A 1 87 ? 10.622 -2.391 -10.844 1.00 97.69 87 ILE A C 1
ATOM 693 O O . ILE A 1 87 ? 9.918 -3.393 -10.804 1.00 97.69 87 ILE A O 1
ATOM 697 N N . GLN A 1 88 ? 10.446 -1.439 -11.753 1.00 96.44 88 GLN A N 1
ATOM 698 C CA . GLN A 1 88 ? 9.452 -1.504 -12.832 1.00 96.44 88 GLN A CA 1
ATOM 699 C C . GLN A 1 88 ? 10.123 -1.282 -14.188 1.00 96.44 88 GLN A C 1
ATOM 701 O O . GLN A 1 88 ? 11.214 -0.710 -14.218 1.00 96.44 88 GLN A O 1
ATOM 706 N N . PRO A 1 89 ? 9.503 -1.679 -15.314 1.00 96.00 89 PRO A N 1
ATOM 707 C CA . PRO A 1 89 ? 10.036 -1.377 -16.637 1.00 96.00 89 PRO A CA 1
ATOM 708 C C . PRO A 1 89 ? 10.333 0.118 -16.798 1.00 96.00 89 PRO A C 1
ATOM 710 O O . PRO A 1 89 ? 9.483 0.969 -16.520 1.00 96.00 89 PRO A O 1
ATOM 713 N N . GLN A 1 90 ? 11.546 0.442 -17.246 1.00 94.62 90 GLN A N 1
ATOM 714 C CA . GLN A 1 90 ? 11.962 1.819 -17.490 1.00 94.62 90 GLN A CA 1
ATOM 715 C C . GLN A 1 90 ? 10.987 2.510 -18.454 1.00 94.62 90 GLN A C 1
ATOM 717 O O . GLN A 1 90 ? 10.580 1.930 -19.463 1.00 94.62 90 GLN A O 1
ATOM 722 N N . ASP A 1 91 ? 10.593 3.737 -18.104 1.00 91.75 91 ASP A N 1
ATOM 723 C CA . ASP A 1 91 ? 9.625 4.558 -18.844 1.00 91.75 91 ASP A CA 1
ATOM 724 C C . ASP A 1 91 ? 8.274 3.866 -19.089 1.00 91.75 91 ASP A C 1
ATOM 726 O O . ASP A 1 91 ? 7.532 4.245 -19.990 1.00 91.75 91 ASP A O 1
ATOM 730 N N . GLN A 1 92 ? 7.951 2.841 -18.286 1.00 90.75 92 GLN A N 1
ATOM 731 C CA . GLN A 1 92 ? 6.773 1.991 -18.474 1.00 90.75 92 GLN A CA 1
ATOM 732 C C . GLN A 1 92 ? 6.695 1.397 -19.889 1.00 90.75 92 GLN A C 1
ATOM 734 O O . GLN A 1 92 ? 5.617 1.216 -20.454 1.00 90.75 92 GLN A O 1
ATOM 739 N N . SER A 1 93 ? 7.852 1.086 -20.472 1.00 93.69 93 SER A N 1
ATOM 740 C CA . SER A 1 93 ? 7.918 0.493 -21.800 1.00 93.69 93 SER A CA 1
ATOM 741 C C . SER A 1 93 ? 7.567 -0.997 -21.771 1.00 93.69 93 SER A C 1
ATOM 743 O O . SER A 1 93 ? 8.109 -1.776 -20.981 1.00 93.69 93 SER A O 1
ATOM 745 N N . PHE A 1 94 ? 6.706 -1.411 -22.702 1.00 94.44 94 PHE A N 1
ATOM 746 C CA . PHE A 1 94 ? 6.318 -2.809 -22.899 1.00 94.44 94 PHE A CA 1
ATOM 747 C C . PHE A 1 94 ? 7.479 -3.704 -23.375 1.00 94.44 94 PHE A C 1
ATOM 749 O O . PHE A 1 94 ? 7.438 -4.917 -23.194 1.00 94.44 94 PHE A O 1
ATOM 756 N N . THR A 1 95 ? 8.528 -3.129 -23.972 1.00 95.19 95 THR A N 1
ATOM 757 C CA . THR A 1 95 ? 9.604 -3.886 -24.640 1.00 95.19 95 THR A CA 1
ATOM 758 C C . THR A 1 95 ? 10.981 -3.715 -23.999 1.00 95.19 95 THR A C 1
ATOM 760 O O . THR A 1 95 ? 11.962 -4.283 -24.478 1.00 95.19 95 THR A O 1
ATOM 763 N N . THR A 1 96 ? 11.105 -2.930 -22.929 1.00 94.69 96 THR A N 1
ATOM 764 C CA . THR A 1 96 ? 12.409 -2.690 -22.295 1.00 94.69 96 THR A CA 1
ATOM 765 C C . THR A 1 96 ? 12.864 -3.865 -21.432 1.00 94.69 96 THR A C 1
ATOM 767 O O . THR A 1 96 ? 12.064 -4.497 -20.752 1.00 94.69 96 THR A O 1
ATOM 770 N N . ASN A 1 97 ? 14.174 -4.087 -21.369 1.00 94.00 97 ASN A N 1
ATOM 771 C CA . ASN A 1 97 ? 14.786 -5.017 -20.410 1.00 94.00 97 ASN A CA 1
ATOM 772 C C . ASN A 1 97 ? 15.365 -4.285 -19.193 1.00 94.00 97 ASN A C 1
ATOM 774 O O . ASN A 1 97 ? 15.954 -4.904 -18.311 1.00 94.00 97 ASN A O 1
ATOM 778 N N . LYS A 1 98 ? 15.253 -2.952 -19.161 1.00 96.06 98 LYS A N 1
ATOM 779 C CA . LYS A 1 98 ? 15.806 -2.114 -18.097 1.00 96.06 98 LYS A CA 1
ATOM 780 C C . LYS A 1 98 ? 14.751 -1.844 -17.037 1.00 96.06 98 LYS A C 1
ATOM 782 O O . LYS A 1 98 ? 13.619 -1.494 -17.361 1.00 96.06 98 LYS A O 1
ATOM 787 N N . GLY A 1 99 ? 15.159 -1.968 -15.780 1.00 94.88 99 GLY A N 1
ATOM 788 C CA . GLY A 1 99 ? 14.343 -1.630 -14.622 1.00 94.88 99 GLY A CA 1
ATOM 789 C C . GLY A 1 99 ? 14.641 -0.226 -14.104 1.00 94.88 99 GLY A C 1
ATOM 790 O O . GLY A 1 99 ? 15.778 0.239 -14.160 1.00 94.88 99 GLY A O 1
ATOM 791 N N . SER A 1 100 ? 13.625 0.431 -13.560 1.00 96.75 100 SER A N 1
ATOM 792 C CA . SER A 1 100 ? 13.731 1.664 -12.790 1.00 96.75 100 SER A CA 1
ATOM 793 C C . SER A 1 100 ? 13.279 1.389 -11.360 1.00 96.75 100 SER A C 1
ATOM 795 O O . SER A 1 100 ? 12.175 0.886 -11.142 1.00 96.75 100 SER A O 1
ATOM 797 N N . LEU A 1 101 ? 14.159 1.679 -10.400 1.00 97.56 101 LEU A N 1
ATOM 798 C CA . LEU A 1 101 ? 13.841 1.607 -8.978 1.00 97.56 101 LEU A CA 1
ATOM 799 C C . LEU A 1 101 ? 12.927 2.778 -8.607 1.00 97.56 101 LEU A C 1
ATOM 801 O O . LEU A 1 101 ? 13.192 3.920 -8.984 1.00 97.56 101 LEU A O 1
ATOM 805 N N . GLY A 1 102 ? 11.902 2.502 -7.816 1.00 97.44 102 GLY A N 1
ATOM 806 C CA . GLY A 1 102 ? 11.053 3.522 -7.234 1.00 97.44 102 GLY A CA 1
ATOM 807 C C . GLY A 1 102 ? 10.451 3.098 -5.904 1.00 97.44 102 GLY A C 1
ATOM 808 O O . GLY A 1 102 ? 10.666 1.987 -5.415 1.00 97.44 102 GLY A O 1
ATOM 809 N N . GLY A 1 103 ? 9.712 4.019 -5.303 1.00 97.81 103 GLY A N 1
ATOM 810 C CA . GLY A 1 103 ? 9.047 3.793 -4.038 1.00 97.81 103 GLY A CA 1
ATOM 811 C C . GLY A 1 103 ? 7.932 4.786 -3.752 1.00 97.81 103 GLY A C 1
ATOM 812 O O . GLY A 1 103 ? 7.808 5.838 -4.384 1.00 97.81 103 GLY A O 1
ATOM 813 N N . LEU A 1 104 ? 7.115 4.422 -2.772 1.00 98.38 104 LEU A N 1
ATOM 814 C CA . LEU A 1 104 ? 5.999 5.208 -2.274 1.00 98.38 104 LEU A CA 1
ATOM 815 C C . LEU A 1 104 ? 5.958 5.130 -0.755 1.00 98.38 104 LEU A C 1
ATOM 817 O O . LEU A 1 104 ? 6.156 4.065 -0.170 1.00 98.38 104 LEU A O 1
ATOM 821 N N . LEU A 1 105 ? 5.644 6.259 -0.132 1.00 98.44 105 LEU A N 1
ATOM 822 C CA . LEU A 1 105 ? 5.288 6.354 1.274 1.00 98.44 105 LEU A CA 1
ATOM 823 C C . LEU A 1 105 ? 3.956 7.081 1.403 1.00 98.44 105 LEU A C 1
ATOM 825 O O . LEU A 1 105 ? 3.720 8.101 0.762 1.00 98.44 105 LEU A O 1
ATOM 829 N N . ASN A 1 106 ? 3.092 6.559 2.257 1.00 98.12 106 ASN A N 1
ATOM 830 C CA . ASN A 1 106 ? 1.787 7.119 2.540 1.00 98.12 106 ASN A CA 1
ATOM 831 C C . ASN A 1 106 ? 1.526 7.059 4.041 1.00 98.12 106 ASN A C 1
ATOM 833 O O . ASN A 1 106 ? 1.795 6.045 4.690 1.00 98.12 106 ASN A O 1
ATOM 837 N N . PHE A 1 107 ? 0.993 8.150 4.574 1.00 98.31 107 PHE A N 1
ATOM 838 C CA . PHE A 1 107 ? 0.594 8.275 5.964 1.00 98.31 107 PHE A CA 1
ATOM 839 C C . PHE A 1 107 ? -0.798 8.875 6.031 1.00 98.31 107 PHE A C 1
ATOM 841 O O . PHE A 1 107 ? -1.054 9.930 5.455 1.00 98.31 107 PHE A O 1
ATOM 848 N N . ARG A 1 108 ? -1.683 8.242 6.796 1.00 98.12 108 ARG A N 1
ATOM 849 C CA . ARG A 1 108 ? -3.046 8.716 7.021 1.00 98.12 108 ARG A CA 1
ATOM 850 C C . ARG A 1 108 ? -3.358 8.744 8.505 1.00 98.12 108 ARG A C 1
ATOM 852 O O . ARG A 1 108 ? -3.174 7.747 9.197 1.00 98.12 108 ARG A O 1
ATOM 859 N N . GLY A 1 109 ? -3.880 9.868 8.976 1.00 97.94 109 GLY A N 1
ATOM 860 C CA . GLY A 1 109 ? -4.427 10.021 10.320 1.00 97.94 109 GLY A CA 1
ATOM 861 C C . GLY A 1 109 ? -5.918 10.316 10.253 1.00 97.94 109 GLY A C 1
ATOM 862 O O . GLY A 1 109 ? -6.347 11.142 9.450 1.00 97.94 109 GLY A O 1
ATOM 863 N N . SER A 1 110 ? -6.712 9.657 11.094 1.00 97.69 110 SER A N 1
ATOM 864 C CA . SER A 1 110 ? -8.148 9.899 11.215 1.00 97.69 110 SER A CA 1
ATOM 865 C C . SER A 1 110 ? -8.575 10.009 12.673 1.00 97.69 110 SER A C 1
ATOM 867 O O . SER A 1 110 ? -8.145 9.216 13.507 1.00 97.69 110 SER A O 1
ATOM 869 N N . LEU A 1 111 ? -9.420 10.991 12.987 1.00 97.12 111 LEU A N 1
ATOM 870 C CA . LEU A 1 111 ? -9.943 11.197 14.337 1.00 97.12 111 LEU A CA 1
ATOM 871 C C . LEU A 1 111 ? -11.314 10.546 14.482 1.00 97.12 111 LEU A C 1
ATOM 873 O O . LEU A 1 111 ? -12.186 10.760 13.650 1.00 97.12 111 LEU A O 1
ATOM 877 N N . GLN A 1 112 ? -11.525 9.795 15.557 1.00 95.12 112 GLN A N 1
ATOM 878 C CA . GLN A 1 112 ? -12.806 9.169 15.859 1.00 95.12 112 GLN A CA 1
ATOM 879 C C . GLN A 1 112 ? -13.715 10.137 16.632 1.00 95.12 112 GLN A C 1
ATOM 881 O O . GLN A 1 112 ? -13.499 10.403 17.815 1.00 95.12 112 GLN A O 1
ATOM 886 N N . LEU A 1 113 ? -14.766 10.628 15.969 1.00 93.94 113 LEU A N 1
ATOM 887 C CA . LEU A 1 113 ? -15.780 11.537 16.514 1.00 93.94 113 LEU A CA 1
ATOM 888 C C . LEU A 1 113 ? -17.175 10.896 16.401 1.00 93.94 113 LEU A C 1
ATOM 890 O O . LEU A 1 113 ? -18.005 11.272 15.572 1.00 93.94 113 LEU A O 1
ATOM 894 N N . GLY A 1 114 ? -17.429 9.875 17.224 1.00 91.81 114 GLY A N 1
ATOM 895 C CA . GLY A 1 114 ? -18.659 9.081 17.144 1.00 91.81 114 GLY A CA 1
ATOM 896 C C . GLY A 1 114 ? -18.689 8.232 15.870 1.00 91.81 114 GLY A C 1
ATOM 897 O O . GLY A 1 114 ? -17.863 7.335 15.710 1.00 91.81 114 GLY A O 1
ATOM 898 N N . THR A 1 115 ? -19.638 8.502 14.973 1.00 94.56 115 THR A N 1
ATOM 899 C CA . THR A 1 115 ? -19.750 7.852 13.651 1.00 94.56 115 THR A CA 1
ATOM 900 C C . THR A 1 115 ? -18.920 8.539 12.565 1.00 94.56 115 THR A C 1
ATOM 902 O O . THR A 1 115 ? -18.772 7.985 11.473 1.00 94.56 115 THR A O 1
ATOM 905 N N . TRP A 1 116 ? -18.371 9.721 12.855 1.00 96.25 116 TRP A N 1
ATOM 906 C CA . TRP A 1 116 ? -17.613 10.548 11.923 1.00 96.25 116 TRP A CA 1
ATOM 907 C C . TRP A 1 116 ? -16.112 10.346 12.107 1.00 96.25 116 TRP A C 1
ATOM 909 O O . TRP A 1 116 ? -15.597 10.372 13.224 1.00 96.25 116 TRP A O 1
ATOM 919 N N . PHE A 1 117 ? -15.414 10.176 10.990 1.00 97.19 117 PHE A N 1
ATOM 920 C CA . PHE A 1 117 ? -13.980 9.918 10.946 1.00 97.19 117 PHE A CA 1
ATOM 921 C C . PHE A 1 117 ? -13.321 10.860 9.932 1.00 97.19 117 PHE A C 1
ATOM 923 O O . PHE A 1 117 ? -12.994 10.428 8.818 1.00 97.19 117 PHE A O 1
ATOM 930 N N . PRO A 1 118 ? -13.175 12.163 10.253 1.00 97.88 118 PRO A N 1
ATOM 931 C CA . PRO A 1 118 ? -12.374 13.064 9.436 1.00 97.88 118 PRO A CA 1
ATOM 932 C C . PRO A 1 118 ? -10.941 12.540 9.351 1.00 97.88 118 PRO A C 1
ATOM 934 O O . PRO A 1 118 ? -10.432 11.938 10.303 1.00 97.88 118 PRO A O 1
ATOM 937 N N . TYR A 1 119 ? -10.294 12.737 8.208 1.00 98.00 119 TYR A N 1
ATOM 938 C CA . TYR A 1 119 ? -8.934 12.272 7.987 1.00 98.00 119 TYR A CA 1
ATOM 939 C C . TYR A 1 119 ? -8.112 13.236 7.142 1.00 98.00 119 TYR A C 1
ATOM 941 O O . TYR A 1 119 ? -8.640 14.006 6.338 1.00 98.00 119 TYR A O 1
ATOM 949 N N . VAL A 1 120 ? -6.800 13.122 7.317 1.00 98.38 120 VAL A N 1
ATOM 950 C CA . VAL A 1 120 ? -5.776 13.723 6.467 1.00 98.38 120 VAL A CA 1
ATOM 951 C C . VAL A 1 120 ? -4.814 12.619 6.050 1.00 98.38 120 VAL A C 1
ATOM 953 O O . VAL A 1 120 ? -4.457 11.758 6.856 1.00 98.38 120 VAL A O 1
ATOM 956 N N . GLU A 1 121 ? -4.425 12.629 4.785 1.00 97.94 121 GLU A N 1
ATOM 957 C CA . GLU A 1 121 ? -3.560 11.640 4.162 1.00 97.94 121 GLU A CA 1
ATOM 958 C C . GLU A 1 121 ? -2.512 12.335 3.299 1.00 97.94 121 GLU A C 1
ATOM 960 O O . GLU A 1 121 ? -2.841 13.168 2.458 1.00 97.94 121 GLU A O 1
ATOM 965 N N . LEU A 1 122 ? -1.250 11.992 3.522 1.00 98.25 122 LEU A N 1
ATOM 966 C CA . LEU A 1 122 ? -0.105 12.473 2.767 1.00 98.25 122 LEU A CA 1
ATOM 967 C C . LEU A 1 122 ? 0.525 11.281 2.053 1.00 98.25 122 LEU A C 1
ATOM 969 O O . LEU A 1 122 ? 0.918 10.312 2.701 1.00 98.25 122 LEU A O 1
ATOM 973 N N . GLU A 1 123 ? 0.650 11.365 0.734 1.00 98.06 123 GLU A N 1
ATOM 974 C CA . GLU A 1 123 ? 1.296 10.350 -0.093 1.00 98.06 123 GLU A CA 1
ATOM 975 C C . GLU A 1 123 ? 2.408 10.986 -0.917 1.00 98.06 123 GLU A C 1
ATOM 977 O O . GLU A 1 123 ? 2.182 11.963 -1.623 1.00 98.06 123 GLU A O 1
ATOM 982 N N . GLY A 1 124 ? 3.608 10.424 -0.839 1.00 97.94 124 GLY A N 1
ATOM 983 C CA . GLY A 1 124 ? 4.742 10.785 -1.675 1.00 97.94 124 GLY A CA 1
ATOM 984 C C . GLY A 1 124 ? 5.221 9.569 -2.450 1.00 97.94 124 GLY A C 1
ATOM 985 O O . GLY A 1 124 ? 5.334 8.480 -1.887 1.00 97.94 124 GLY A O 1
ATOM 986 N N . LYS A 1 125 ? 5.526 9.740 -3.735 1.00 97.75 125 LYS A N 1
ATOM 987 C CA . LYS A 1 125 ? 6.097 8.671 -4.552 1.00 97.75 125 LYS A CA 1
ATOM 988 C C . LYS A 1 125 ? 7.108 9.170 -5.569 1.00 97.75 125 LYS A C 1
ATOM 990 O O . LYS A 1 125 ? 7.037 10.311 -6.026 1.00 97.75 125 LYS A O 1
ATOM 995 N N . THR A 1 126 ? 8.006 8.278 -5.964 1.00 97.38 126 THR A N 1
ATOM 996 C CA . THR A 1 126 ? 8.900 8.483 -7.105 1.00 97.38 126 THR A CA 1
ATOM 997 C C . THR A 1 126 ? 8.202 8.117 -8.420 1.00 97.38 126 THR A C 1
ATOM 999 O O . THR A 1 126 ? 7.065 7.639 -8.426 1.00 97.38 126 THR A O 1
ATOM 1002 N N . LYS A 1 127 ? 8.900 8.285 -9.551 1.00 95.25 127 LYS A N 1
ATOM 1003 C CA . LYS A 1 127 ? 8.431 7.820 -10.867 1.00 95.25 127 LYS A CA 1
ATOM 1004 C C . LYS A 1 127 ? 8.086 6.330 -10.829 1.00 95.25 127 LYS A C 1
ATOM 1006 O O . LYS A 1 127 ? 8.810 5.536 -10.228 1.00 95.25 127 LYS A O 1
ATOM 1011 N N . GLY A 1 128 ? 6.992 5.969 -11.488 1.00 93.81 128 GLY A N 1
ATOM 1012 C CA . GLY A 1 128 ? 6.486 4.602 -11.524 1.00 93.81 128 GLY A CA 1
ATOM 1013 C C .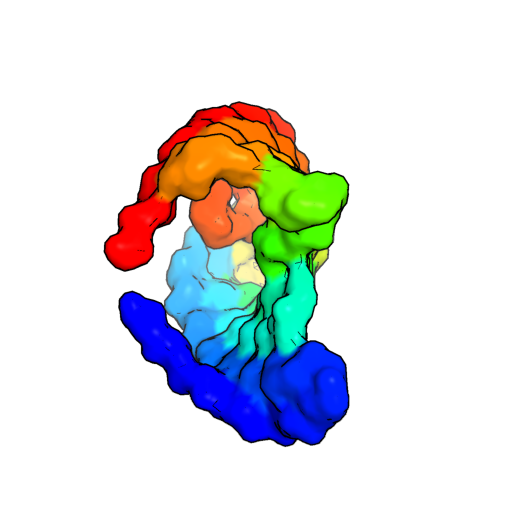 GLY A 1 128 ? 4.967 4.540 -11.448 1.00 93.81 128 GLY A C 1
ATOM 1014 O O . GLY A 1 128 ? 4.287 5.484 -11.030 1.00 93.81 128 GLY A O 1
ATOM 1015 N N . TRP A 1 129 ? 4.430 3.403 -11.863 1.00 94.88 129 TRP A N 1
ATOM 1016 C CA . TRP A 1 129 ? 3.010 3.104 -11.767 1.00 94.88 129 TRP A CA 1
ATOM 1017 C C . TRP A 1 129 ? 2.676 2.556 -10.377 1.00 94.88 129 TRP A C 1
ATOM 1019 O O . TRP A 1 129 ? 3.408 1.734 -9.831 1.00 94.88 129 TRP A O 1
ATOM 1029 N N . VAL A 1 130 ? 1.554 2.994 -9.809 1.00 94.00 130 VAL A N 1
ATOM 1030 C CA . VAL A 1 130 ? 1.003 2.445 -8.564 1.00 94.00 130 VAL A CA 1
ATOM 1031 C C . VAL A 1 130 ? -0.508 2.368 -8.722 1.00 94.00 130 VAL A C 1
ATOM 1033 O O . VAL A 1 130 ? -1.133 3.335 -9.161 1.00 94.00 130 VAL A O 1
ATOM 1036 N N . ILE A 1 131 ? -1.105 1.240 -8.342 1.00 90.75 131 ILE A N 1
ATOM 1037 C CA . ILE A 1 131 ? -2.558 1.072 -8.376 1.00 90.75 131 ILE A CA 1
ATOM 1038 C C . ILE A 1 131 ? -3.260 2.148 -7.531 1.00 90.75 131 ILE A C 1
ATOM 1040 O O . ILE A 1 131 ? -2.881 2.423 -6.395 1.00 90.75 131 ILE A O 1
ATOM 1044 N N . GLY A 1 132 ? -4.283 2.788 -8.102 1.00 87.44 132 GLY A N 1
ATOM 1045 C CA . GLY A 1 132 ? -5.034 3.856 -7.434 1.00 87.44 132 GLY A CA 1
ATOM 1046 C C . GLY A 1 132 ? -4.342 5.226 -7.397 1.00 87.44 132 GLY A C 1
ATOM 1047 O O . GLY A 1 132 ? -4.954 6.179 -6.924 1.00 87.44 132 GLY A O 1
ATOM 1048 N N . ASN A 1 133 ? -3.121 5.363 -7.928 1.00 90.81 133 ASN A N 1
ATOM 1049 C CA . ASN A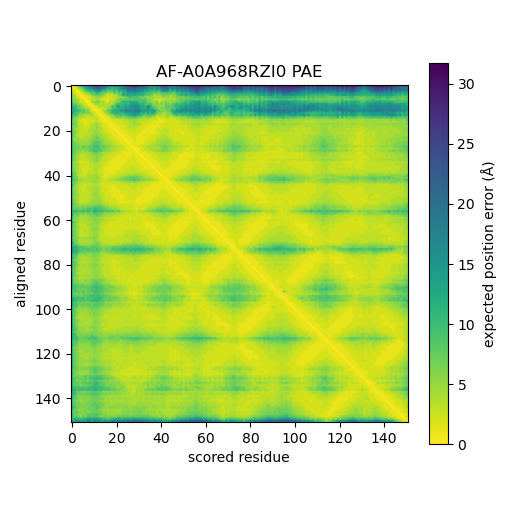 1 133 ? -2.452 6.654 -8.093 1.00 90.81 133 ASN A CA 1
ATOM 1050 C C . ASN A 1 133 ? -2.413 7.042 -9.582 1.00 90.81 133 ASN A C 1
ATOM 1052 O O . ASN A 1 133 ? -1.900 6.298 -10.414 1.00 90.81 133 ASN A O 1
ATOM 1056 N N . VAL A 1 134 ? -2.953 8.217 -9.916 1.00 88.88 134 VAL A N 1
ATOM 1057 C CA . VAL A 1 134 ? -3.097 8.679 -11.310 1.00 88.88 134 VAL A CA 1
ATOM 1058 C C . VAL A 1 134 ? -1.805 9.231 -11.917 1.00 88.88 134 VAL A C 1
ATOM 1060 O O . VAL A 1 134 ? -1.684 9.319 -13.136 1.00 88.88 134 VAL A O 1
ATOM 1063 N N . PHE A 1 135 ? -0.836 9.617 -11.089 1.00 91.94 135 PHE A N 1
ATOM 1064 C CA . PHE A 1 135 ? 0.419 10.194 -11.558 1.00 91.94 135 PHE A CA 1
ATOM 1065 C C . PHE A 1 135 ? 1.367 9.080 -11.994 1.00 91.94 135 PHE A C 1
ATOM 1067 O O . PHE A 1 135 ? 1.443 8.048 -11.343 1.00 91.94 135 PHE A O 1
ATOM 1074 N N . LEU A 1 136 ? 2.126 9.271 -13.070 1.00 89.31 136 LEU A N 1
ATOM 1075 C CA . LEU A 1 136 ? 3.197 8.338 -13.465 1.00 89.31 136 LEU A CA 1
ATOM 1076 C C . LEU A 1 136 ? 4.593 8.844 -13.078 1.00 89.31 136 LEU A C 1
ATOM 1078 O O . LEU A 1 136 ? 5.536 8.059 -12.962 1.00 89.31 136 LEU A O 1
ATOM 1082 N N . GLY A 1 137 ? 4.716 10.157 -12.881 1.00 92.56 137 GLY A N 1
ATOM 1083 C CA . GLY A 1 137 ? 5.921 10.810 -12.391 1.00 92.56 137 GLY A CA 1
ATOM 1084 C C . GLY A 1 137 ? 6.014 10.829 -10.866 1.00 92.56 137 GLY A C 1
ATOM 1085 O O . GLY A 1 137 ? 5.198 10.235 -10.158 1.00 92.56 137 GLY A O 1
ATOM 1086 N N . GLU A 1 138 ? 7.026 11.543 -10.383 1.00 95.44 138 GLU A N 1
ATOM 1087 C CA . GLU A 1 138 ? 7.174 11.879 -8.967 1.00 95.44 138 GLU A CA 1
ATOM 1088 C C . GLU A 1 138 ? 6.023 12.786 -8.548 1.00 95.44 138 GLU A C 1
ATOM 1090 O O . GLU A 1 138 ? 5.621 13.677 -9.299 1.00 95.44 138 GLU A O 1
ATOM 1095 N N . ASN A 1 139 ? 5.471 12.543 -7.366 1.00 97.25 139 ASN A N 1
ATOM 1096 C CA . ASN A 1 139 ? 4.312 13.282 -6.900 1.00 97.25 139 ASN A CA 1
ATOM 1097 C C . ASN A 1 139 ? 4.226 13.258 -5.375 1.00 97.25 139 ASN A C 1
ATOM 1099 O O . ASN A 1 139 ? 4.487 12.230 -4.747 1.00 97.25 139 ASN A O 1
ATOM 1103 N N . ILE A 1 140 ? 3.799 14.382 -4.804 1.00 97.00 140 ILE A N 1
ATOM 1104 C CA . ILE A 1 140 ? 3.387 14.495 -3.408 1.00 97.00 140 ILE A CA 1
ATOM 1105 C C . ILE A 1 140 ? 1.944 14.993 -3.410 1.00 97.00 140 ILE A C 1
ATOM 1107 O O . ILE A 1 140 ? 1.643 16.034 -3.991 1.00 97.00 140 ILE A O 1
ATOM 1111 N N . SER A 1 141 ? 1.049 14.255 -2.764 1.00 96.12 141 SER A N 1
ATOM 1112 C CA . SER A 1 141 ? -0.368 14.590 -2.664 1.00 96.12 141 SER A CA 1
ATOM 1113 C C . SER A 1 141 ? -0.817 14.655 -1.217 1.00 96.12 141 SER A C 1
ATOM 1115 O O . SER A 1 141 ? -0.453 13.813 -0.398 1.00 96.12 141 SER A O 1
ATOM 1117 N N . LEU A 1 142 ? -1.659 15.645 -0.937 1.00 97.06 142 LEU A N 1
ATOM 1118 C CA . LEU A 1 142 ? -2.372 15.795 0.319 1.00 97.06 142 LEU A CA 1
ATOM 1119 C C . LEU A 1 142 ? -3.863 15.601 0.047 1.00 97.06 142 LEU A C 1
ATOM 1121 O O . LEU A 1 142 ? -4.446 16.334 -0.748 1.00 97.06 142 LEU A O 1
ATOM 1125 N N . ASN A 1 143 ? -4.473 14.638 0.726 1.00 95.62 143 ASN A N 1
ATOM 1126 C CA . ASN A 1 143 ? -5.901 14.368 0.670 1.00 95.62 143 ASN A CA 1
ATOM 1127 C C . ASN A 1 143 ? -6.517 14.600 2.049 1.00 95.62 143 ASN A C 1
ATOM 1129 O O . ASN A 1 143 ? -5.982 14.165 3.067 1.00 95.62 143 ASN A O 1
ATOM 1133 N N . CYS A 1 144 ? -7.673 15.247 2.090 1.00 97.56 144 CYS A N 1
ATOM 1134 C CA . CYS A 1 144 ? -8.491 15.356 3.290 1.00 97.56 144 CYS A CA 1
ATOM 1135 C C . CYS A 1 144 ? -9.908 14.880 2.982 1.00 97.56 144 CYS A C 1
ATOM 1137 O O . CYS A 1 144 ? -10.381 14.972 1.850 1.00 97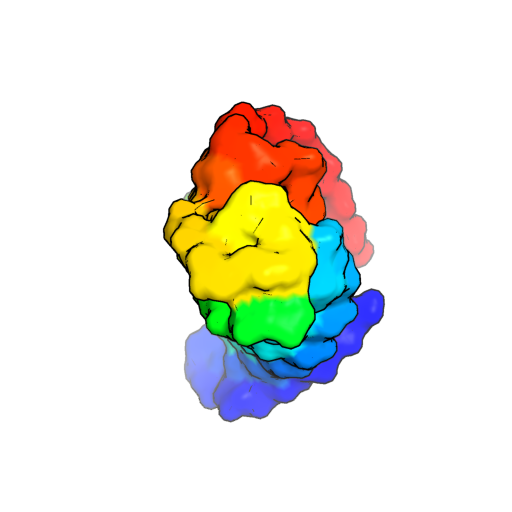.56 144 CYS A O 1
ATOM 1139 N N . GLY A 1 145 ? -10.583 14.326 3.981 1.00 97.00 145 GLY A N 1
ATOM 1140 C CA . GLY A 1 145 ? -11.925 13.804 3.777 1.00 97.00 145 GLY A CA 1
ATOM 1141 C C . GLY A 1 145 ? -12.591 13.356 5.063 1.00 97.00 145 GLY A C 1
ATOM 1142 O O . GLY A 1 145 ? -12.087 13.576 6.164 1.00 97.00 145 GLY A O 1
ATOM 1143 N N . LEU A 1 146 ? -13.748 12.719 4.910 1.00 97.12 146 LEU A N 1
ATOM 1144 C CA . LEU A 1 146 ? -14.616 12.313 6.004 1.00 97.12 146 LEU A CA 1
ATOM 1145 C C . LEU A 1 146 ? -15.190 10.933 5.705 1.00 97.12 146 LEU A C 1
ATOM 1147 O O . LEU A 1 146 ? -15.874 10.758 4.701 1.00 97.12 146 LEU A O 1
ATOM 1151 N N . ASN A 1 147 ? -14.939 9.962 6.582 1.00 95.00 147 ASN A N 1
ATOM 1152 C CA . ASN A 1 147 ? -15.646 8.685 6.521 1.00 95.00 147 ASN A CA 1
ATOM 1153 C C . ASN A 1 147 ? -16.797 8.687 7.528 1.00 95.00 147 ASN A C 1
ATOM 1155 O O . ASN A 1 147 ? -16.635 9.150 8.659 1.00 95.00 147 ASN A O 1
ATOM 1159 N N . VAL A 1 148 ? -17.928 8.098 7.146 1.00 94.88 148 VAL A N 1
ATOM 1160 C CA . VAL A 1 148 ? -19.041 7.815 8.058 1.00 94.88 148 VAL A CA 1
ATOM 1161 C C . VAL A 1 148 ? -19.122 6.308 8.244 1.00 94.88 148 VAL A C 1
ATOM 1163 O O . VAL A 1 148 ? -19.274 5.569 7.273 1.00 94.88 148 VAL A O 1
ATOM 1166 N N . ARG A 1 149 ? -18.988 5.839 9.487 1.00 92.00 149 ARG A N 1
ATOM 1167 C CA . ARG A 1 149 ? -19.089 4.413 9.827 1.00 92.00 149 ARG A CA 1
ATOM 1168 C C . ARG A 1 149 ? -20.398 4.181 10.572 1.00 92.00 149 ARG A C 1
ATOM 1170 O O . ARG A 1 149 ? -20.497 4.477 11.762 1.00 92.00 149 ARG A O 1
ATOM 1177 N N . ILE A 1 150 ? -21.396 3.682 9.847 1.00 88.38 150 ILE A N 1
ATOM 1178 C CA . ILE A 1 150 ? -22.688 3.259 10.395 1.00 88.38 150 ILE A CA 1
ATOM 1179 C C . ILE A 1 150 ? -22.537 1.791 10.811 1.00 88.38 150 ILE A C 1
ATOM 1181 O O . ILE A 1 150 ? -22.063 0.981 10.014 1.00 88.38 150 ILE A O 1
ATOM 1185 N N . LYS A 1 151 ? -22.843 1.489 12.074 1.00 65.31 151 LYS A N 1
ATOM 1186 C CA . LYS A 1 151 ? -22.858 0.122 12.609 1.00 65.31 151 LYS A CA 1
ATOM 1187 C C . LYS A 1 151 ? -24.210 -0.528 12.381 1.00 65.31 151 LYS A C 1
ATOM 1189 O O . LYS A 1 151 ? -25.213 0.211 12.481 1.00 65.31 151 LYS A O 1
#

Solvent-accessible surface area (backbone atoms only — not comparable to full-atom values): 7856 Å² total; per-residue (Å²): 137,84,76,72,77,41,77,75,47,76,55,99,83,42,54,27,33,33,38,72,49,78,46,80,44,84,48,90,24,45,34,35,45,30,47,37,41,38,40,37,47,73,69,41,35,39,40,39,32,44,36,38,34,34,36,79,68,38,76,32,44,31,46,38,41,32,41,47,61,30,60,37,80,89,63,35,34,28,39,28,40,37,42,33,42,34,32,38,46,40,93,52,33,40,73,41,80,47,70,38,77,31,40,37,42,33,42,32,44,28,43,58,58,85,49,38,32,44,34,44,33,43,37,41,34,41,50,46,85,49,93,96,49,91,58,56,51,64,48,75,48,80,48,69,53,72,46,76,61,83,131

Foldseek 3Di:
DDFDWAFPDQDPQGTKTKGWDWDWAQDLQGIKTKIWIWIDDPQWTKIKIWIWEDAPADIWIKIKIKIFQRADPPNQKGKMKIKMWIWYAVVSHRPGPHTDIKMKIKIKIWGDDPQKTKMKMWMWIAADDDPPDPDRHTDIDIDIDMGGHDD

pLDDT: mean 93.65, std 7.93, range [35.19, 98.44]

Radius of gyration: 17.64 Å; Cα contacts (8 Å, |Δi|>4): 384; chains: 1; bounding box: 39×34×51 Å

Secondary structure (DSSP, 8-state):
-----EEEEEETTEEEEEEEEEEEEEETTEEEEEEEEEEE-SS-EEEEEEEEEE-SS-EEEEEEEEEEEEEETTTTEEEEEEEEEEEEEGGG-TT---EEEEEEEEEEEEE-BTTEEEEEEEEEE-SS-BTTB--SS-EEEEEEEEEE---

Sequence (151 aa):
MGFLKLKIRANQKGDYYGSFAVRHSLTSFGNDVSLDVFYQTPKTNIFTSLHNYNNLNASFWGLESAIIDKPLLNDKLLVSGKGMLWIQPQDQSFTTNKGSLGGLLNFRGSLQLGTWFPYVELEGKTKGWVIGNVFLGENISLNCGLNVRIK

Nearest PDB structures (foldseek):
  8quq-assembly1_B  TM=5.648E-01  e=9.360E+00  Klebsiella pneumoniae
  9coo-assembly1_A  TM=3.061E-01  e=3.466E+00  Homo sapiens